Protein AF-A0A6M0STL2-F1 (afdb_monomer_lite)

Structure (mmCIF, N/CA/C/O backbone):
data_AF-A0A6M0STL2-F1
#
_entry.id   AF-A0A6M0STL2-F1
#
loop_
_atom_site.group_PDB
_atom_site.id
_atom_site.type_symbol
_atom_site.label_atom_id
_atom_site.label_alt_id
_atom_site.label_comp_id
_atom_site.label_asym_id
_atom_site.label_entity_id
_atom_site.label_seq_id
_atom_site.pdbx_PDB_ins_code
_atom_site.Cartn_x
_atom_site.Cartn_y
_atom_site.Cartn_z
_atom_site.occupancy
_atom_site.B_iso_or_equiv
_atom_site.auth_seq_id
_atom_site.auth_comp_id
_atom_site.auth_asym_id
_atom_site.auth_atom_id
_atom_site.pdbx_PDB_model_num
ATOM 1 N N . GLY A 1 1 ? -1.537 2.103 -1.608 1.00 57.12 1 GLY A N 1
ATOM 2 C CA . GLY A 1 1 ? -1.078 3.494 -1.481 1.00 57.12 1 GLY A CA 1
ATOM 3 C C . GLY A 1 1 ? -1.015 4.124 -2.854 1.00 57.12 1 GLY A C 1
ATOM 4 O O . GLY A 1 1 ? -1.111 3.418 -3.849 1.00 57.12 1 GLY A O 1
ATOM 5 N N . THR A 1 2 ? -0.904 5.446 -2.922 1.00 81.75 2 THR A N 1
ATOM 6 C CA . THR A 1 2 ? -0.392 6.142 -4.116 1.00 81.75 2 THR A CA 1
ATOM 7 C C . THR A 1 2 ? 1.108 6.340 -3.911 1.00 81.75 2 THR A C 1
ATOM 9 O O . THR A 1 2 ? 1.470 6.699 -2.797 1.00 81.75 2 THR A O 1
ATOM 12 N N . PHE A 1 3 ? 1.967 6.159 -4.915 1.00 90.50 3 PHE A N 1
ATOM 13 C CA . PHE A 1 3 ? 3.417 6.390 -4.778 1.00 90.50 3 PHE A CA 1
ATOM 14 C C . PHE A 1 3 ? 3.773 7.876 -4.639 1.00 90.50 3 PHE A C 1
ATOM 16 O O . PHE A 1 3 ? 3.018 8.730 -5.106 1.00 90.50 3 PHE A O 1
ATOM 23 N N . THR A 1 4 ? 4.901 8.206 -3.998 1.00 93.00 4 THR A N 1
ATOM 24 C CA . THR A 1 4 ? 5.416 9.582 -3.933 1.00 93.00 4 THR A CA 1
ATOM 25 C C . THR A 1 4 ? 5.677 10.112 -5.334 1.00 93.00 4 THR A C 1
ATOM 27 O O . THR A 1 4 ? 6.138 9.376 -6.206 1.00 93.00 4 THR A O 1
ATOM 30 N N . ASP A 1 5 ? 5.424 11.405 -5.542 1.00 92.44 5 ASP A N 1
ATOM 31 C CA . ASP A 1 5 ? 5.579 12.013 -6.868 1.00 92.44 5 ASP A CA 1
ATOM 32 C C . ASP A 1 5 ? 7.035 11.912 -7.360 1.00 92.44 5 ASP A C 1
ATOM 34 O O . ASP A 1 5 ? 7.283 11.706 -8.543 1.00 92.44 5 ASP A O 1
ATOM 38 N N . GLU A 1 6 ? 8.006 11.956 -6.443 1.00 94.00 6 GLU A N 1
ATOM 39 C CA . GLU A 1 6 ? 9.433 11.777 -6.735 1.00 94.00 6 GLU A CA 1
ATOM 40 C C . GLU A 1 6 ? 9.762 10.381 -7.293 1.00 94.00 6 GLU A C 1
ATOM 42 O O . GLU A 1 6 ? 10.367 10.253 -8.364 1.00 94.00 6 GLU A O 1
ATOM 47 N N . THR A 1 7 ? 9.359 9.318 -6.587 1.00 95.75 7 THR A N 1
ATOM 48 C CA . THR A 1 7 ? 9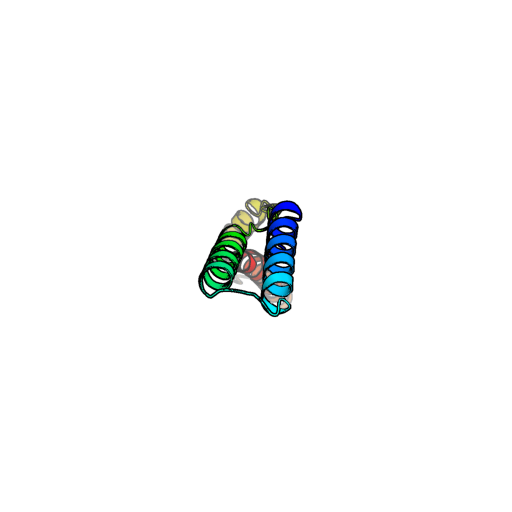.684 7.945 -7.010 1.00 95.75 7 THR A CA 1
ATOM 49 C C . THR A 1 7 ? 8.871 7.534 -8.232 1.00 95.75 7 THR A C 1
ATOM 51 O O . THR A 1 7 ? 9.395 6.873 -9.129 1.00 95.75 7 THR A O 1
ATOM 54 N N . TRP A 1 8 ? 7.635 8.024 -8.337 1.00 96.44 8 TRP A N 1
ATOM 55 C CA . TRP A 1 8 ? 6.800 7.851 -9.517 1.00 96.44 8 TRP A CA 1
ATOM 56 C C . TRP A 1 8 ? 7.388 8.534 -10.758 1.00 96.44 8 TRP A C 1
ATOM 58 O O . TRP A 1 8 ? 7.484 7.913 -11.817 1.00 96.44 8 TRP A O 1
ATOM 68 N N . ASN A 1 9 ? 7.865 9.776 -10.636 1.00 96.56 9 ASN A N 1
ATOM 69 C CA . ASN A 1 9 ? 8.526 10.469 -11.744 1.00 96.56 9 ASN A CA 1
ATOM 70 C C . ASN A 1 9 ? 9.811 9.754 -12.181 1.00 96.56 9 ASN A C 1
ATOM 72 O O . ASN A 1 9 ? 10.076 9.645 -13.378 1.00 96.56 9 ASN A O 1
ATOM 76 N N . THR A 1 10 ? 10.583 9.216 -11.234 1.00 96.62 10 THR A N 1
ATOM 77 C CA . THR A 1 10 ? 11.788 8.422 -11.533 1.00 96.62 10 THR A CA 1
ATOM 78 C C . THR A 1 10 ? 11.450 7.147 -12.316 1.00 96.62 10 THR A C 1
ATOM 80 O O . THR A 1 10 ? 12.130 6.813 -13.294 1.00 96.62 10 THR A O 1
ATOM 83 N N . PHE A 1 11 ? 10.368 6.460 -11.940 1.00 97.69 11 PHE A N 1
ATOM 84 C CA . PHE A 1 11 ? 9.836 5.322 -12.689 1.00 97.69 11 PHE A CA 1
ATOM 85 C C . PHE A 1 11 ? 9.413 5.720 -14.109 1.00 97.69 11 PHE A C 1
ATOM 87 O O . PHE A 1 11 ? 9.856 5.098 -15.074 1.00 97.69 11 PHE A O 1
ATOM 94 N N . LEU A 1 12 ? 8.636 6.798 -14.265 1.00 97.94 12 LEU A N 1
ATOM 95 C CA . LEU A 1 12 ? 8.190 7.275 -15.580 1.00 97.94 12 LEU A CA 1
ATOM 96 C C . LEU A 1 12 ? 9.360 7.637 -16.504 1.00 97.94 12 LEU A C 1
ATOM 98 O O . LEU A 1 12 ? 9.342 7.299 -17.688 1.00 97.94 12 LEU A O 1
ATOM 102 N N . GLN A 1 13 ? 10.400 8.286 -15.977 1.00 97.50 13 GLN A N 1
ATOM 103 C CA . GLN A 1 13 ? 11.608 8.589 -16.748 1.00 97.50 13 GLN A CA 1
ATOM 104 C C . GLN A 1 13 ? 12.330 7.318 -17.204 1.00 97.50 13 GLN A C 1
ATOM 106 O O . GLN A 1 13 ? 12.759 7.236 -18.355 1.00 97.50 13 GLN A O 1
ATOM 111 N N . SER A 1 14 ? 12.449 6.322 -16.324 1.00 97.62 14 SER A N 1
ATOM 112 C CA . SER A 1 14 ? 13.087 5.038 -16.644 1.00 97.62 14 SER A CA 1
ATOM 113 C C . SER A 1 14 ? 12.282 4.260 -17.687 1.00 97.62 14 SER A C 1
ATOM 115 O O . SER A 1 14 ? 12.856 3.727 -18.636 1.00 97.62 14 SER A O 1
ATOM 117 N N . LEU A 1 15 ? 10.950 4.283 -17.580 1.00 98.00 15 LEU A N 1
ATOM 118 C CA . LEU A 1 15 ? 10.040 3.694 -18.558 1.00 98.00 15 LEU A CA 1
ATOM 119 C C . LEU A 1 15 ? 10.171 4.362 -19.933 1.00 98.00 15 LEU A C 1
ATOM 121 O O . LEU A 1 15 ? 10.260 3.669 -20.944 1.00 98.00 15 LEU A O 1
ATOM 125 N N . ASN A 1 16 ? 10.220 5.695 -19.985 1.00 98.00 16 ASN A N 1
ATOM 126 C CA . ASN A 1 16 ? 10.384 6.422 -21.245 1.00 98.00 16 ASN 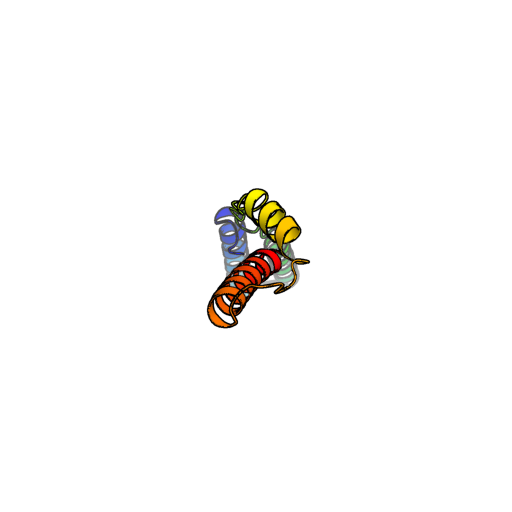A CA 1
ATOM 127 C C . ASN A 1 16 ? 11.749 6.150 -21.890 1.00 98.00 16 ASN A C 1
ATOM 129 O O . ASN A 1 16 ? 11.820 5.945 -23.096 1.00 98.00 16 ASN A O 1
ATOM 133 N N . LYS A 1 17 ? 12.828 6.075 -21.100 1.00 96.38 17 LYS A N 1
ATOM 134 C CA . LYS A 1 17 ? 14.151 5.684 -21.613 1.00 96.38 17 LYS A CA 1
ATOM 135 C C . LYS A 1 17 ? 14.144 4.269 -22.189 1.00 96.38 17 LYS A C 1
ATOM 137 O O . LYS A 1 17 ? 14.716 4.059 -23.252 1.00 96.38 17 LYS A O 1
ATOM 142 N N . ALA A 1 18 ? 13.487 3.323 -21.518 1.00 97.94 18 ALA A N 1
ATOM 143 C CA . ALA A 1 18 ? 13.368 1.957 -22.015 1.00 97.94 18 ALA A CA 1
ATOM 144 C C . ALA A 1 18 ? 12.594 1.891 -23.342 1.00 97.94 18 ALA A C 1
ATOM 146 O O . ALA A 1 18 ? 13.046 1.220 -24.262 1.00 97.94 18 ALA A O 1
ATOM 147 N N . LYS A 1 19 ? 11.492 2.642 -23.477 1.00 97.94 19 LYS A N 1
ATOM 148 C CA . LYS A 1 19 ? 10.748 2.763 -24.745 1.00 97.94 19 LYS A CA 1
ATOM 149 C C . LYS A 1 19 ? 11.614 3.327 -25.868 1.00 97.94 19 LYS A C 1
ATOM 151 O O . LYS A 1 19 ? 11.726 2.699 -26.908 1.00 97.94 19 LYS A O 1
ATOM 156 N N . ASN A 1 20 ? 12.321 4.427 -25.610 1.00 97.62 20 ASN A N 1
ATOM 157 C CA . ASN A 1 20 ? 13.213 5.025 -26.604 1.00 97.62 20 ASN A CA 1
ATOM 158 C C . ASN A 1 20 ? 14.320 4.062 -27.062 1.00 97.62 20 ASN A C 1
ATOM 160 O O . ASN A 1 20 ? 14.776 4.166 -28.191 1.00 97.62 20 ASN A O 1
ATOM 164 N N . ILE A 1 21 ? 14.782 3.154 -26.195 1.00 97.88 21 ILE A N 1
ATOM 165 C CA . ILE A 1 21 ? 15.757 2.119 -26.570 1.00 97.88 21 ILE A CA 1
ATOM 166 C C . ILE A 1 21 ? 15.106 1.044 -27.447 1.00 97.88 21 ILE A C 1
ATOM 168 O O . ILE A 1 21 ? 15.740 0.591 -28.389 1.00 97.88 21 ILE A O 1
ATOM 172 N N . LEU A 1 22 ? 13.857 0.657 -27.175 1.00 95.25 22 LEU A N 1
ATOM 173 C CA . LEU A 1 22 ? 13.120 -0.295 -28.015 1.00 95.25 22 LEU A CA 1
ATOM 174 C C . LEU A 1 22 ? 12.793 0.266 -29.406 1.00 95.25 22 LEU A C 1
ATOM 176 O O . LEU A 1 22 ? 12.700 -0.505 -30.354 1.00 95.25 22 LEU A O 1
ATOM 180 N N . ASP A 1 23 ? 12.655 1.587 -29.524 1.00 97.62 23 ASP A N 1
ATOM 181 C CA . ASP A 1 23 ? 12.368 2.274 -30.789 1.00 97.62 23 ASP A CA 1
ATOM 182 C C . ASP A 1 23 ? 13.626 2.520 -31.650 1.00 97.62 23 ASP A C 1
ATOM 184 O O . ASP A 1 23 ? 13.531 3.081 -32.741 1.00 97.62 23 ASP A O 1
ATOM 188 N N . ARG A 1 24 ? 14.821 2.148 -31.171 1.00 97.69 24 ARG A N 1
ATOM 189 C CA . ARG A 1 24 ? 16.080 2.320 -31.908 1.00 97.69 24 ARG A CA 1
ATOM 190 C C . ARG A 1 24 ? 16.379 1.117 -32.799 1.00 97.69 24 ARG A C 1
ATOM 192 O O . ARG A 1 24 ? 16.553 0.008 -32.303 1.00 97.69 24 ARG A O 1
ATOM 199 N N . ASP A 1 25 ? 16.592 1.377 -34.087 1.00 97.06 25 ASP A N 1
ATOM 200 C CA . ASP A 1 25 ? 16.984 0.356 -35.072 1.00 97.06 25 ASP A CA 1
ATOM 201 C C . ASP A 1 25 ? 18.370 -0.263 -34.799 1.00 97.06 25 ASP A C 1
ATOM 203 O O . ASP A 1 25 ? 18.664 -1.369 -35.250 1.00 97.06 25 ASP A O 1
ATOM 207 N N . ASP A 1 26 ? 19.234 0.445 -34.064 1.00 97.38 26 ASP A N 1
ATOM 208 C CA . ASP A 1 26 ? 20.600 0.037 -33.723 1.00 97.38 26 ASP A CA 1
ATOM 209 C C . ASP A 1 26 ? 20.750 -0.467 -32.276 1.00 97.38 26 ASP A C 1
ATOM 211 O O . ASP A 1 26 ? 21.874 -0.639 -31.796 1.00 97.38 26 ASP A O 1
ATOM 215 N N . ALA A 1 27 ? 19.640 -0.683 -31.560 1.00 97.50 27 ALA A N 1
ATOM 216 C CA . ALA A 1 27 ? 19.674 -1.114 -30.167 1.00 97.50 27 ALA A CA 1
ATOM 217 C C . ALA A 1 27 ? 20.380 -2.466 -30.008 1.00 97.50 27 ALA A C 1
ATOM 219 O O . ALA A 1 27 ? 20.040 -3.462 -30.651 1.00 97.50 27 ALA A O 1
ATOM 220 N N . THR A 1 28 ? 21.346 -2.525 -29.093 1.00 98.25 28 THR A N 1
ATOM 221 C CA . THR A 1 28 ? 22.051 -3.768 -28.776 1.00 98.25 28 THR A CA 1
ATOM 222 C C . THR A 1 28 ? 21.391 -4.501 -27.608 1.00 98.25 28 THR A C 1
ATOM 224 O O . THR A 1 28 ? 20.675 -3.917 -26.792 1.00 98.25 28 THR A O 1
ATOM 227 N N . GLN A 1 29 ? 21.702 -5.791 -27.442 1.00 97.06 29 GLN A N 1
ATOM 228 C CA . GLN A 1 29 ? 21.260 -6.542 -26.261 1.00 97.06 29 GLN A CA 1
ATOM 229 C C . GLN A 1 29 ? 21.770 -5.916 -24.953 1.00 97.06 29 GLN A C 1
ATOM 231 O O . GLN A 1 29 ? 21.097 -5.996 -23.925 1.00 97.06 29 GLN A O 1
ATOM 236 N N . LEU A 1 30 ? 22.945 -5.278 -24.983 1.00 97.94 30 LEU A N 1
ATOM 237 C CA . LEU A 1 30 ? 23.481 -4.558 -23.833 1.00 97.94 30 LEU A CA 1
ATOM 238 C C . LEU A 1 30 ? 22.602 -3.351 -23.479 1.00 97.94 30 LEU A C 1
ATOM 240 O O . LEU A 1 30 ? 22.290 -3.162 -22.305 1.00 97.94 30 LEU A O 1
ATOM 244 N N . ASP A 1 31 ? 22.149 -2.585 -24.475 1.00 97.94 31 ASP A N 1
ATOM 245 C CA . ASP A 1 31 ? 21.235 -1.454 -24.267 1.00 97.94 31 ASP A CA 1
ATOM 246 C C . ASP A 1 31 ? 19.903 -1.916 -23.673 1.00 97.94 31 ASP A C 1
ATOM 248 O O . ASP A 1 31 ? 19.426 -1.334 -22.697 1.00 97.94 31 ASP A O 1
ATOM 252 N N . ILE A 1 32 ? 19.340 -3.008 -24.203 1.00 97.12 32 ILE A N 1
ATOM 253 C CA . ILE A 1 32 ? 18.098 -3.607 -23.698 1.00 97.12 32 ILE A CA 1
ATOM 254 C C . ILE A 1 32 ? 18.271 -4.081 -22.250 1.00 97.12 32 ILE A C 1
ATOM 256 O O . ILE A 1 32 ? 17.438 -3.776 -21.395 1.00 97.12 32 ILE A O 1
ATOM 260 N N . ASN A 1 33 ? 19.364 -4.783 -21.940 1.00 98.19 33 ASN A N 1
ATOM 261 C CA . ASN A 1 33 ? 19.632 -5.271 -20.586 1.00 98.19 33 ASN A CA 1
ATOM 262 C C . ASN A 1 33 ? 19.805 -4.115 -19.592 1.00 98.19 33 ASN A C 1
ATOM 264 O O . ASN A 1 33 ? 19.271 -4.163 -18.481 1.00 98.19 33 ASN A O 1
ATOM 268 N N . ASN A 1 34 ? 20.504 -3.053 -19.998 1.00 97.81 34 ASN A N 1
ATOM 269 C CA . ASN A 1 34 ? 20.671 -1.854 -19.182 1.00 97.81 34 ASN A CA 1
ATOM 270 C C . ASN A 1 34 ? 19.331 -1.138 -18.959 1.00 97.81 34 ASN A C 1
ATOM 272 O O . ASN A 1 34 ? 19.031 -0.730 -17.835 1.0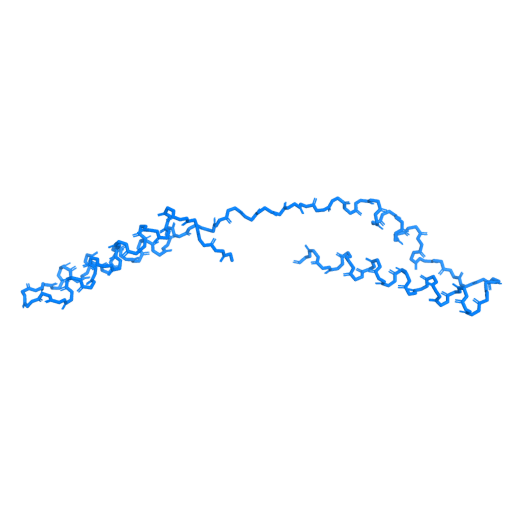0 97.81 34 ASN A O 1
ATOM 276 N N . ALA A 1 35 ? 18.499 -1.018 -19.997 1.00 97.88 35 ALA A N 1
ATOM 277 C CA . ALA A 1 35 ? 17.159 -0.446 -19.897 1.00 97.88 35 ALA A CA 1
ATOM 278 C C . ALA A 1 35 ? 16.273 -1.230 -18.921 1.00 97.88 35 ALA A C 1
ATOM 280 O O . ALA A 1 35 ? 15.634 -0.632 -18.053 1.00 97.88 35 ALA A O 1
ATOM 281 N N . LEU A 1 36 ? 16.281 -2.562 -19.028 1.00 97.62 36 LEU A N 1
ATOM 282 C CA . LEU A 1 36 ? 15.525 -3.458 -18.158 1.00 97.62 36 LEU A CA 1
ATOM 283 C C . LEU A 1 36 ? 15.983 -3.344 -16.700 1.00 97.62 36 LEU A C 1
ATOM 285 O O . LEU A 1 36 ? 15.151 -3.180 -15.810 1.00 97.62 36 LEU A O 1
ATOM 289 N N . SER A 1 37 ? 17.296 -3.377 -16.458 1.00 98.06 37 SER A N 1
ATOM 290 C CA . SER A 1 37 ? 17.872 -3.245 -15.115 1.00 98.06 37 SER A CA 1
ATOM 291 C C . SER A 1 37 ? 17.506 -1.906 -14.462 1.00 98.06 37 SER A C 1
ATOM 293 O O . SER A 1 37 ? 17.073 -1.860 -13.306 1.00 98.06 37 SER A O 1
ATOM 295 N N . ASN A 1 38 ? 17.590 -0.810 -15.223 1.00 97.06 38 ASN A N 1
ATOM 296 C CA . ASN A 1 38 ? 17.214 0.523 -14.750 1.00 97.06 38 ASN A CA 1
ATOM 297 C C . ASN A 1 38 ? 15.715 0.620 -14.440 1.00 97.06 38 ASN A C 1
ATOM 299 O O . ASN A 1 38 ? 15.334 1.146 -13.393 1.00 97.06 38 ASN A O 1
ATOM 303 N N . LEU A 1 39 ? 14.860 0.078 -15.315 1.00 97.81 39 LEU A N 1
ATOM 304 C CA . LEU A 1 39 ? 13.418 0.050 -15.087 1.00 97.81 39 LEU A CA 1
ATOM 305 C C . LEU A 1 39 ? 13.076 -0.767 -13.835 1.00 97.81 39 LEU A C 1
ATOM 307 O O . LEU A 1 39 ? 12.361 -0.264 -12.969 1.00 97.81 39 LEU A O 1
ATOM 311 N N . GLN A 1 40 ? 13.645 -1.965 -13.682 1.00 97.94 40 GLN A N 1
ATOM 312 C CA . GLN A 1 40 ? 13.433 -2.807 -12.503 1.00 97.94 40 GLN A CA 1
ATOM 313 C C . GLN A 1 40 ? 13.895 -2.117 -11.216 1.00 97.94 40 GLN A C 1
ATOM 315 O O . GLN A 1 40 ? 13.194 -2.145 -10.206 1.00 97.94 40 GLN A O 1
ATOM 320 N N . THR A 1 41 ? 15.045 -1.444 -11.259 1.00 97.56 41 THR A N 1
ATOM 321 C CA . THR A 1 41 ? 15.552 -0.660 -10.128 1.00 97.56 41 THR A CA 1
ATOM 322 C C . THR A 1 41 ? 14.582 0.462 -9.761 1.00 97.56 41 THR A C 1
ATOM 324 O O . THR A 1 41 ? 14.283 0.653 -8.585 1.00 97.56 41 THR A O 1
ATOM 327 N N . SER A 1 42 ? 14.028 1.175 -10.748 1.00 96.88 42 SER A N 1
ATOM 328 C CA . SER A 1 42 ? 13.041 2.231 -10.493 1.00 96.88 42 SER A CA 1
ATOM 329 C C . SER A 1 42 ? 11.739 1.695 -9.888 1.00 96.88 42 SER A C 1
ATOM 331 O O . SER A 1 42 ? 11.197 2.328 -8.986 1.00 96.88 42 SER A O 1
ATOM 333 N N . ILE A 1 43 ? 11.287 0.508 -10.314 1.00 96.25 43 ILE A N 1
ATOM 334 C CA . ILE A 1 43 ? 10.111 -0.176 -9.758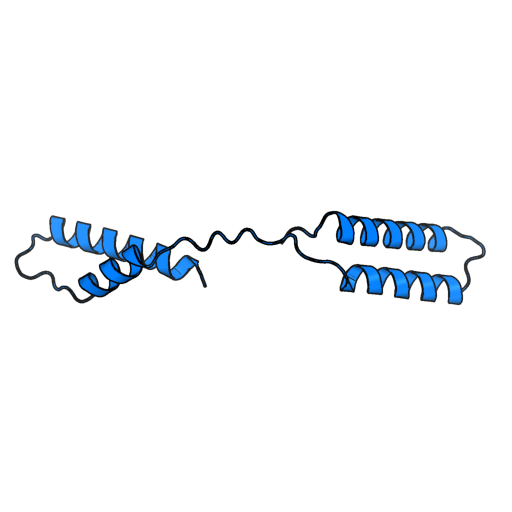 1.00 96.25 43 ILE A CA 1
ATOM 335 C C . ILE A 1 43 ? 10.361 -0.546 -8.294 1.00 96.25 43 ILE A C 1
ATOM 337 O O . ILE A 1 43 ? 9.533 -0.250 -7.437 1.00 96.25 43 ILE A O 1
ATOM 341 N N . ASN A 1 44 ? 11.521 -1.132 -7.992 1.00 96.06 44 ASN A N 1
ATOM 342 C CA . ASN A 1 44 ? 11.892 -1.519 -6.628 1.00 96.06 44 ASN A CA 1
ATOM 343 C C . ASN A 1 44 ? 12.047 -0.308 -5.692 1.00 96.06 44 ASN A C 1
ATOM 345 O O . ASN A 1 44 ? 11.876 -0.437 -4.483 1.00 96.06 44 ASN A O 1
ATOM 349 N N . ASN A 1 45 ? 12.362 0.864 -6.247 1.00 96.00 45 ASN A N 1
ATOM 350 C CA . ASN A 1 45 ? 12.523 2.112 -5.504 1.00 96.00 45 ASN A CA 1
ATOM 351 C C . ASN A 1 45 ? 11.227 2.926 -5.372 1.00 96.00 45 ASN A C 1
ATOM 353 O O . ASN A 1 45 ? 11.266 4.014 -4.788 1.00 96.00 45 ASN A O 1
ATOM 357 N N . LEU A 1 46 ? 10.095 2.444 -5.897 1.00 95.81 46 LEU A N 1
ATOM 358 C CA . LEU A 1 46 ? 8.800 3.081 -5.683 1.00 95.81 46 LEU A CA 1
ATOM 359 C C . LEU A 1 46 ? 8.478 3.120 -4.187 1.00 95.81 46 LEU A C 1
ATOM 361 O O . LEU A 1 46 ? 8.509 2.105 -3.495 1.00 95.81 46 LEU A O 1
ATOM 365 N N . LYS A 1 47 ? 8.160 4.314 -3.686 1.00 91.69 47 LYS A N 1
ATOM 366 C CA . LYS A 1 47 ? 7.794 4.532 -2.285 1.00 91.69 47 LYS A CA 1
ATOM 367 C C . LYS A 1 47 ? 6.356 4.979 -2.220 1.00 91.69 47 LYS A C 1
ATOM 369 O O . LYS A 1 47 ? 5.972 5.899 -2.935 1.00 91.69 47 LYS A O 1
ATOM 374 N N . ASP A 1 48 ? 5.565 4.365 -1.353 1.00 89.38 48 ASP A N 1
ATOM 375 C CA . ASP A 1 48 ? 4.234 4.873 -1.050 1.00 89.38 48 ASP A CA 1
ATOM 376 C C . ASP A 1 48 ? 4.323 6.300 -0.498 1.00 89.38 48 ASP A C 1
ATOM 378 O O . ASP A 1 48 ? 5.236 6.646 0.260 1.00 89.38 48 ASP A O 1
ATOM 382 N N . LYS A 1 49 ? 3.351 7.142 -0.860 1.00 84.38 49 LYS A N 1
ATOM 383 C CA . LYS A 1 49 ? 3.106 8.385 -0.132 1.00 84.38 49 LYS A CA 1
ATOM 384 C C . LYS A 1 49 ? 2.911 8.014 1.332 1.00 84.38 49 LYS A C 1
ATOM 386 O O . LYS A 1 49 ? 2.224 7.020 1.597 1.00 84.38 49 LYS A O 1
ATOM 391 N N . PRO A 1 50 ? 3.481 8.796 2.267 1.00 75.94 50 PRO A N 1
ATOM 392 C CA . PRO A 1 50 ? 3.221 8.584 3.677 1.00 75.94 50 PRO A CA 1
ATOM 393 C C . PRO A 1 50 ? 1.711 8.532 3.848 1.00 75.94 50 PRO A C 1
ATOM 395 O O . PRO A 1 50 ? 0.995 9.479 3.507 1.00 75.94 50 PRO A O 1
ATOM 398 N N . GLN A 1 51 ? 1.218 7.382 4.295 1.00 68.88 51 GLN A N 1
ATOM 399 C CA . GLN A 1 51 ? -0.163 7.316 4.700 1.00 68.88 51 GLN A CA 1
ATOM 400 C C . GLN A 1 51 ? -0.246 8.223 5.916 1.00 68.88 51 GLN A C 1
ATOM 402 O O . GLN A 1 51 ? 0.377 7.947 6.941 1.00 68.88 51 GLN A O 1
ATOM 407 N N . ASN A 1 52 ? -0.982 9.327 5.793 1.00 61.00 52 ASN A N 1
ATOM 408 C CA . ASN A 1 52 ? -1.461 10.056 6.956 1.00 61.00 52 ASN A CA 1
ATOM 409 C C . ASN A 1 52 ? -2.477 9.149 7.652 1.00 61.00 52 ASN A C 1
ATOM 411 O O . ASN A 1 52 ? -3.684 9.372 7.590 1.00 61.00 52 ASN A O 1
ATOM 415 N N . ILE A 1 53 ? -1.978 8.087 8.282 1.00 59.69 53 ILE A N 1
ATOM 416 C CA . ILE A 1 53 ? -2.715 7.328 9.270 1.00 59.69 53 ILE A CA 1
ATOM 417 C C . ILE A 1 53 ? -2.773 8.274 10.457 1.00 59.69 53 ILE A C 1
ATOM 419 O O . ILE A 1 53 ? -1.921 8.261 11.345 1.00 59.69 53 ILE A O 1
ATOM 423 N N . VAL A 1 54 ? -3.766 9.160 10.443 1.00 60.41 54 VAL A N 1
ATOM 424 C CA . VAL A 1 54 ? -4.244 9.740 11.686 1.00 60.41 54 VAL A CA 1
ATOM 425 C C . VAL A 1 54 ? -4.762 8.539 12.454 1.00 60.41 54 VAL A C 1
ATOM 427 O O . VAL A 1 54 ? -5.862 8.059 12.190 1.00 60.41 54 VAL A O 1
ATOM 430 N N . LYS A 1 55 ? -3.923 7.982 13.330 1.00 64.88 55 LYS A N 1
ATOM 431 C CA . LYS A 1 55 ? -4.358 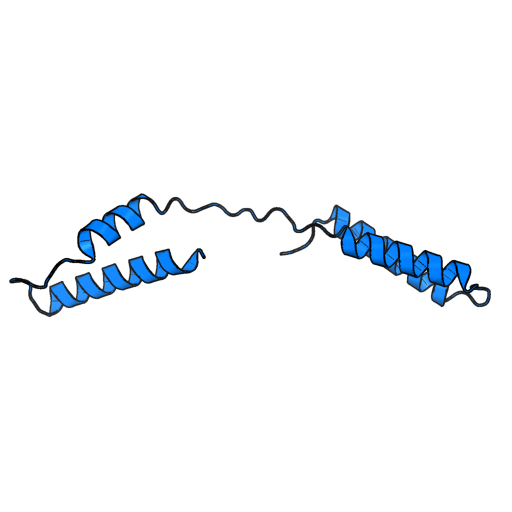6.951 14.258 1.00 64.88 55 LYS A CA 1
ATOM 432 C C . LYS A 1 55 ? -5.414 7.626 15.115 1.00 64.88 55 LYS A C 1
ATOM 434 O O . LYS A 1 55 ? -5.086 8.442 15.974 1.00 64.88 55 LYS A O 1
ATOM 439 N N . VAL A 1 56 ? -6.678 7.379 14.790 1.00 76.31 56 VAL A N 1
ATOM 440 C CA . VAL A 1 56 ? -7.790 7.915 15.561 1.00 76.31 56 VAL A CA 1
ATOM 441 C C . VAL A 1 56 ? -7.593 7.386 16.971 1.00 76.31 56 VAL A C 1
ATOM 443 O O . VAL A 1 56 ? -7.483 6.175 17.167 1.00 76.31 56 VAL A O 1
ATOM 446 N N . ASP A 1 57 ? -7.485 8.283 17.947 1.00 83.94 57 ASP A N 1
ATOM 447 C CA . ASP A 1 57 ? -7.399 7.858 19.334 1.00 83.94 57 ASP A CA 1
ATOM 448 C C . ASP A 1 57 ? -8.746 7.256 19.746 1.00 83.94 57 ASP A C 1
ATOM 450 O O . ASP A 1 57 ? -9.711 7.952 20.067 1.00 83.94 57 ASP A O 1
ATOM 454 N N . LYS A 1 58 ? -8.817 5.927 19.686 1.00 88.06 58 LYS A N 1
ATOM 455 C CA . LYS A 1 58 ? -9.985 5.142 20.080 1.00 88.06 58 LYS A CA 1
ATOM 456 C C . LYS A 1 58 ? -9.927 4.718 21.547 1.00 88.06 58 LYS A C 1
ATOM 458 O O . LYS A 1 58 ? -10.797 3.960 21.967 1.00 88.06 58 LYS A O 1
ATOM 463 N N . SER A 1 59 ? -8.970 5.202 22.348 1.00 91.38 59 SER A N 1
ATOM 464 C CA . SER A 1 59 ? -8.780 4.761 23.742 1.00 91.38 59 SER A CA 1
ATOM 465 C C . SER A 1 59 ? -10.055 4.909 24.577 1.00 91.38 59 SER A C 1
ATOM 467 O O . SER A 1 59 ? -10.454 3.975 25.272 1.00 91.38 59 SER A O 1
ATOM 469 N N . ASN A 1 60 ? -10.766 6.032 24.426 1.00 93.25 60 ASN A N 1
ATOM 470 C CA . ASN A 1 60 ? -12.047 6.257 25.104 1.00 93.25 60 ASN A CA 1
ATOM 471 C C . ASN A 1 60 ? -13.138 5.275 24.644 1.00 93.25 60 ASN A C 1
ATOM 473 O O . ASN A 1 60 ? -13.898 4.765 25.466 1.00 93.25 60 ASN A O 1
ATOM 477 N N . LEU A 1 61 ? -13.201 4.966 23.344 1.00 93.56 61 LEU A N 1
ATOM 478 C CA . LEU A 1 61 ? -14.174 4.016 22.798 1.00 93.56 61 LEU A CA 1
ATOM 479 C C . LEU A 1 61 ? -13.879 2.581 23.260 1.00 93.56 61 LEU A C 1
ATOM 481 O O . LEU A 1 61 ? -14.801 1.866 23.646 1.00 93.56 61 LEU A O 1
ATOM 485 N N . ILE A 1 62 ? -12.602 2.185 23.284 1.00 94.31 62 ILE A N 1
ATOM 486 C CA . ILE A 1 62 ? -12.133 0.890 23.800 1.00 94.31 62 ILE A CA 1
ATOM 487 C C . ILE A 1 62 ? -12.505 0.742 25.277 1.00 94.31 62 ILE A C 1
ATOM 489 O O . ILE A 1 62 ? -13.043 -0.293 25.676 1.00 94.31 62 ILE A O 1
ATOM 493 N N . ALA A 1 63 ? -12.245 1.772 26.087 1.00 96.06 63 ALA A N 1
ATOM 494 C CA . ALA A 1 63 ? -12.558 1.761 27.512 1.00 96.06 63 ALA A CA 1
ATOM 495 C C . ALA A 1 63 ? -14.066 1.594 27.755 1.00 96.06 63 ALA A C 1
ATOM 497 O O . ALA A 1 63 ? -14.476 0.716 28.517 1.00 96.06 63 ALA A O 1
ATOM 498 N N . ILE A 1 64 ? -14.899 2.377 27.059 1.00 96.00 64 ILE A N 1
ATOM 499 C CA . ILE A 1 64 ? -16.360 2.295 27.181 1.00 96.00 64 ILE A CA 1
ATOM 500 C C . ILE A 1 64 ? -16.874 0.936 26.693 1.00 96.00 64 ILE A C 1
ATOM 502 O O . ILE A 1 64 ? -17.701 0.333 27.375 1.00 96.00 64 ILE A O 1
ATOM 506 N N . TYR A 1 65 ? -16.387 0.418 25.562 1.00 96.75 65 TYR A N 1
ATOM 507 C CA . TYR A 1 65 ? -16.783 -0.901 25.065 1.00 96.75 65 TYR A CA 1
ATOM 508 C C . TYR A 1 65 ? -16.450 -2.002 26.078 1.00 96.75 65 TYR A C 1
ATOM 510 O O . TYR A 1 65 ? -17.332 -2.765 26.465 1.00 96.75 65 TYR A O 1
ATOM 518 N N . ASN A 1 66 ? -15.211 -2.050 26.575 1.00 96.69 66 ASN A N 1
ATOM 519 C CA . ASN A 1 66 ? -14.783 -3.071 27.534 1.00 96.69 66 ASN A CA 1
ATOM 520 C C . ASN A 1 66 ? -15.538 -3.003 28.865 1.00 96.69 66 ASN A C 1
ATOM 522 O O . ASN A 1 66 ? -15.825 -4.046 29.440 1.00 96.69 66 ASN A O 1
ATOM 526 N N . LEU A 1 67 ? -15.904 -1.804 29.326 1.00 97.25 67 LEU A N 1
ATOM 527 C CA . LEU A 1 67 ? -16.718 -1.630 30.531 1.00 97.25 67 LEU A CA 1
ATOM 528 C C . LEU A 1 67 ? -18.153 -2.165 30.364 1.00 97.25 67 LEU A C 1
ATOM 530 O O . LEU A 1 67 ? -18.817 -2.499 31.345 1.00 97.25 67 LEU A O 1
ATOM 534 N N . ASN A 1 68 ? -18.659 -2.202 29.130 1.00 96.94 68 ASN A N 1
ATOM 535 C CA . ASN A 1 68 ? -20.066 -2.465 28.841 1.00 96.94 68 ASN A CA 1
ATOM 536 C C . ASN A 1 68 ? -20.325 -3.813 28.152 1.00 96.94 68 ASN A C 1
ATOM 538 O O . ASN A 1 68 ? -21.457 -4.288 28.203 1.00 96.94 68 ASN A O 1
ATOM 542 N N . LYS A 1 69 ? -19.315 -4.446 27.544 1.00 96.19 69 LYS A N 1
ATOM 543 C CA . LYS A 1 69 ? -19.484 -5.654 26.717 1.00 96.19 69 LYS A CA 1
ATOM 544 C C . LYS A 1 69 ? -20.053 -6.867 27.457 1.00 96.19 69 LYS A C 1
ATOM 546 O O . LYS A 1 69 ? -20.745 -7.669 26.843 1.00 96.19 69 LYS A O 1
ATOM 551 N N . ASP A 1 70 ? -19.806 -6.952 28.762 1.00 96.94 70 ASP A N 1
ATOM 552 C CA . ASP A 1 70 ? -20.222 -8.074 29.610 1.00 96.94 70 ASP A CA 1
ATOM 553 C C . ASP A 1 70 ? -21.479 -7.751 30.442 1.00 96.94 70 ASP A C 1
ATOM 555 O O . ASP A 1 70 ? -21.868 -8.512 31.330 1.00 96.94 70 ASP A O 1
ATOM 559 N N . LYS A 1 71 ? -22.132 -6.604 30.192 1.00 95.38 71 LYS A N 1
ATOM 560 C CA . LYS A 1 71 ? -23.396 -6.274 30.860 1.00 95.38 71 LYS A CA 1
ATOM 561 C C . LYS A 1 71 ? -24.489 -7.252 30.433 1.00 95.38 71 LYS A C 1
ATOM 563 O O . LYS A 1 71 ? -24.584 -7.652 29.276 1.00 95.38 71 L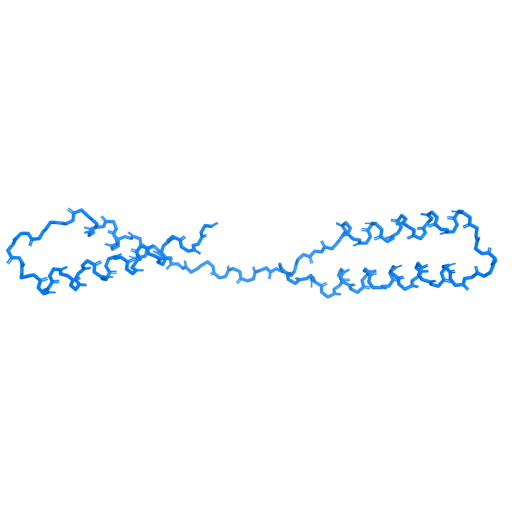YS A O 1
ATOM 568 N N . VAL A 1 72 ? -25.373 -7.562 31.375 1.00 95.06 72 VAL A N 1
ATOM 569 C CA . VAL A 1 72 ? -26.571 -8.380 31.158 1.00 95.06 72 VAL A CA 1
ATOM 570 C C . VAL A 1 72 ? -27.831 -7.520 31.266 1.00 95.06 72 VAL A C 1
ATOM 572 O O . VAL A 1 72 ? -27.827 -6.491 31.941 1.00 95.06 72 VAL A O 1
ATOM 575 N N . LYS A 1 73 ? -28.923 -7.957 30.629 1.00 94.56 73 LYS A N 1
ATOM 576 C CA . LYS A 1 73 ? -30.188 -7.207 30.521 1.00 94.56 73 LYS A CA 1
ATOM 577 C C . LYS A 1 73 ? -30.810 -6.808 31.863 1.00 94.56 73 LYS A C 1
ATOM 579 O O . LYS A 1 73 ? -31.439 -5.761 31.947 1.00 94.56 73 LYS A O 1
ATOM 584 N N . GLY A 1 74 ? -30.645 -7.620 32.908 1.00 93.19 74 GLY A N 1
ATOM 585 C CA . GLY A 1 74 ? -31.197 -7.333 34.235 1.00 93.19 74 GLY A CA 1
ATOM 586 C C . GLY A 1 74 ? -32.686 -6.973 34.180 1.00 93.19 74 GLY A C 1
ATOM 587 O O . GLY A 1 74 ? -33.490 -7.727 33.639 1.00 93.19 74 GLY A O 1
ATOM 588 N N . THR A 1 75 ? -33.032 -5.805 34.721 1.00 94.88 75 THR A N 1
ATOM 589 C CA . THR A 1 75 ? -34.397 -5.257 34.761 1.00 94.88 75 THR A CA 1
ATOM 590 C C . THR A 1 75 ? -34.695 -4.257 33.634 1.00 94.88 75 THR A C 1
ATOM 592 O O . THR A 1 75 ? -35.747 -3.619 33.654 1.00 94.88 75 THR A O 1
ATOM 595 N N . PHE A 1 76 ? -33.793 -4.088 32.657 1.00 94.62 76 PHE A N 1
ATOM 596 C CA . PHE A 1 76 ? -34.020 -3.196 31.517 1.00 94.62 76 PHE A CA 1
ATOM 597 C C . PHE A 1 76 ? -35.117 -3.737 30.592 1.00 94.62 76 PHE A C 1
ATOM 599 O O . PHE A 1 76 ? -35.262 -4.949 30.404 1.00 94.62 76 PHE A O 1
ATOM 606 N N . THR A 1 77 ? -35.868 -2.824 29.973 1.00 97.81 77 THR A N 1
ATOM 607 C CA . THR A 1 77 ? -36.866 -3.185 28.961 1.00 97.81 77 THR A CA 1
ATOM 608 C C . THR A 1 77 ? -36.188 -3.701 27.697 1.00 97.81 77 THR A C 1
ATOM 610 O O . THR A 1 77 ? -35.061 -3.323 27.380 1.00 97.81 77 THR A O 1
ATOM 613 N N . ASP A 1 78 ? -36.891 -4.533 26.933 1.00 97.00 78 ASP A N 1
ATOM 614 C CA . ASP A 1 78 ? -36.416 -5.064 25.651 1.00 97.00 78 ASP A CA 1
ATOM 615 C C . ASP A 1 78 ? -35.977 -3.947 24.702 1.00 97.00 78 ASP A C 1
ATOM 617 O O . ASP A 1 78 ? -34.930 -4.044 24.069 1.00 97.00 78 ASP A O 1
ATOM 621 N N . GLU A 1 79 ? -36.735 -2.854 24.656 1.00 97.44 79 GLU A N 1
ATOM 622 C CA . GLU A 1 79 ? -36.452 -1.693 23.814 1.00 97.44 79 GLU A CA 1
ATOM 623 C C . GLU A 1 79 ? -35.138 -0.989 24.196 1.00 97.44 79 GLU A C 1
ATOM 625 O O . GLU A 1 79 ? -34.269 -0.762 23.346 1.00 97.44 79 GLU A O 1
ATOM 630 N N . THR A 1 80 ? -34.954 -0.683 25.485 1.00 97.00 80 THR A N 1
ATOM 631 C CA . THR A 1 80 ? -33.741 -0.000 25.970 1.00 97.00 80 THR A CA 1
ATOM 632 C C . THR A 1 80 ? -32.517 -0.909 25.888 1.00 97.00 80 THR A C 1
ATOM 634 O O . THR A 1 80 ? -31.436 -0.463 25.499 1.00 97.00 80 THR A O 1
ATOM 637 N N . TRP A 1 81 ? -32.696 -2.204 26.157 1.00 98.00 81 TRP A N 1
ATOM 638 C CA . TRP A 1 81 ? -31.645 -3.205 26.026 1.00 98.00 81 TRP A CA 1
ATOM 639 C C . TRP A 1 81 ? -31.202 -3.402 24.575 1.00 98.00 81 TRP A C 1
ATOM 641 O O . TRP A 1 81 ? -30.005 -3.403 24.288 1.00 98.00 81 TRP A O 1
ATOM 651 N N . ASN A 1 82 ? -32.146 -3.495 23.637 1.00 97.56 82 ASN A N 1
ATOM 652 C CA . ASN A 1 82 ? -31.830 -3.601 22.214 1.00 97.56 82 ASN A CA 1
ATOM 653 C C . ASN A 1 82 ? -31.082 -2.360 21.713 1.00 97.56 82 ASN A C 1
ATOM 655 O O . ASN A 1 82 ? -30.103 -2.488 20.978 1.00 97.56 82 ASN A O 1
ATOM 659 N N . THR A 1 83 ? -31.482 -1.166 22.156 1.00 97.88 83 THR A N 1
ATOM 660 C CA . THR A 1 83 ? -30.793 0.093 21.820 1.00 97.88 83 THR A CA 1
ATOM 661 C C . THR A 1 83 ? -29.350 0.112 22.341 1.00 97.88 83 THR A C 1
ATOM 663 O O . THR A 1 83 ? -28.422 0.513 21.627 1.00 97.88 83 THR A O 1
ATOM 666 N N . PHE A 1 84 ? -29.132 -0.374 23.566 1.00 97.50 84 PHE A N 1
ATOM 667 C CA . PHE A 1 84 ? -27.798 -0.544 24.141 1.00 97.50 84 PHE A CA 1
ATOM 668 C C . PHE A 1 84 ? -26.943 -1.524 23.322 1.00 97.50 84 PHE A C 1
ATOM 670 O O . PHE A 1 84 ? -25.839 -1.165 22.907 1.00 97.50 84 PHE A O 1
ATOM 677 N N . LEU A 1 85 ? -27.462 -2.719 23.011 1.00 97.62 85 LEU A N 1
ATOM 678 C CA . LEU A 1 85 ? -26.747 -3.725 22.216 1.00 97.62 85 LEU A CA 1
ATOM 679 C C . LEU A 1 85 ? -26.391 -3.215 20.814 1.00 97.62 85 LEU A C 1
ATOM 681 O O . LEU A 1 85 ? -25.281 -3.441 20.337 1.00 97.62 85 LEU A O 1
ATOM 685 N N . GLN A 1 86 ? -27.298 -2.485 20.159 1.00 97.62 86 GLN A N 1
ATOM 686 C CA . GLN A 1 86 ? -27.017 -1.857 18.867 1.00 97.62 86 GLN A CA 1
ATOM 687 C C . GLN A 1 86 ? -25.862 -0.856 18.959 1.00 97.62 86 GLN A C 1
ATOM 689 O O . GLN A 1 86 ? -25.000 -0.826 18.080 1.00 97.62 86 GLN A O 1
ATOM 694 N N . SER A 1 87 ? -25.825 -0.048 20.020 1.00 96.75 87 SER A N 1
ATOM 695 C CA . SER A 1 87 ? -24.759 0.936 20.239 1.00 96.75 87 SER A CA 1
ATOM 696 C C . SER A 1 87 ? -23.416 0.256 20.525 1.00 96.75 87 SER A C 1
ATOM 698 O O . SER A 1 87 ? -22.395 0.641 19.955 1.00 96.75 87 SER A O 1
ATOM 700 N N . LEU A 1 88 ? -23.424 -0.808 21.331 1.00 97.00 88 LEU A N 1
ATOM 701 C CA . LEU A 1 88 ? -22.245 -1.618 21.632 1.00 97.00 88 LEU A CA 1
ATOM 702 C C . LEU A 1 88 ? -21.701 -2.332 20.380 1.00 97.00 88 LEU A C 1
ATOM 704 O O . LEU A 1 88 ? -20.495 -2.319 20.141 1.00 97.00 88 LEU A O 1
ATOM 708 N N . ASN A 1 89 ? -22.578 -2.883 19.535 1.00 96.25 89 ASN A N 1
ATOM 709 C CA . ASN A 1 89 ? -22.190 -3.512 18.267 1.00 96.25 89 ASN A CA 1
ATOM 710 C C . ASN A 1 89 ? -21.620 -2.502 17.266 1.00 96.25 89 ASN A C 1
ATOM 712 O O . ASN A 1 89 ? -20.638 -2.794 16.588 1.00 96.25 89 ASN A O 1
ATOM 716 N N . LYS A 1 90 ? -22.185 -1.289 17.189 1.00 94.75 90 LYS A N 1
ATOM 717 C CA . LYS A 1 90 ? -21.602 -0.207 16.380 1.00 94.75 90 LYS A CA 1
ATOM 718 C C . LYS A 1 90 ? -20.199 0.154 16.866 1.00 94.75 90 LYS A C 1
ATOM 720 O O . LYS A 1 90 ? -19.307 0.304 16.036 1.00 94.75 90 LYS A O 1
ATOM 725 N N . ALA A 1 91 ? -19.994 0.251 18.182 1.00 93.81 91 ALA A N 1
ATOM 726 C CA . ALA A 1 91 ? -18.673 0.484 18.760 1.00 93.81 91 ALA A CA 1
ATOM 727 C C . ALA A 1 91 ? -17.694 -0.639 18.387 1.00 93.81 91 ALA A C 1
ATOM 729 O O . ALA A 1 91 ? -16.615 -0.343 17.884 1.00 93.81 91 ALA A O 1
ATOM 730 N N . LYS A 1 92 ? -18.095 -1.909 18.531 1.00 94.19 92 LYS A N 1
ATOM 731 C CA . LYS A 1 92 ? -17.292 -3.067 18.113 1.00 94.19 92 LYS A CA 1
ATOM 732 C C . LYS A 1 92 ? -16.880 -2.990 16.642 1.00 94.19 92 LYS A C 1
ATOM 734 O O . LYS A 1 92 ? -15.698 -3.046 16.343 1.00 94.19 92 LYS A O 1
ATOM 739 N N . ASN A 1 93 ? -17.828 -2.749 15.739 1.00 92.50 93 ASN A N 1
ATOM 740 C CA . ASN A 1 93 ? -17.538 -2.642 14.307 1.00 92.50 93 ASN A CA 1
ATOM 741 C C . ASN A 1 93 ? -16.573 -1.493 13.976 1.00 92.50 93 ASN A C 1
ATOM 743 O O . ASN A 1 93 ? -15.865 -1.557 12.980 1.00 92.50 93 ASN A O 1
ATOM 747 N N . ILE A 1 94 ? -16.565 -0.412 14.761 1.00 88.62 94 ILE A N 1
ATOM 748 C CA . ILE A 1 94 ? -15.587 0.672 14.598 1.00 88.62 94 ILE A CA 1
ATOM 749 C C . ILE A 1 94 ? -14.206 0.228 15.090 1.00 88.62 94 ILE A C 1
ATOM 751 O O . ILE A 1 94 ? -13.210 0.611 14.481 1.00 88.62 94 ILE A O 1
ATOM 755 N N . LEU A 1 95 ? -14.136 -0.537 16.182 1.00 89.00 95 LEU A N 1
ATOM 756 C CA . LEU A 1 95 ? -12.882 -1.061 16.727 1.00 89.00 95 LEU A CA 1
ATOM 757 C C . LEU A 1 95 ? -12.254 -2.119 15.804 1.00 89.00 95 LEU A C 1
ATOM 759 O O . LEU A 1 95 ? -11.053 -2.058 15.586 1.00 89.00 95 LEU A O 1
ATOM 763 N N . ASP A 1 96 ? -13.063 -2.981 15.183 1.00 86.19 96 ASP A N 1
ATOM 764 C CA . ASP A 1 96 ? -12.610 -4.070 14.298 1.00 86.19 96 ASP A CA 1
ATOM 765 C C . ASP A 1 96 ? -12.165 -3.589 12.893 1.00 86.19 96 ASP A C 1
ATOM 767 O O . ASP A 1 96 ? -11.691 -4.381 12.086 1.00 86.19 96 ASP A O 1
ATOM 771 N N . ARG A 1 97 ? -12.350 -2.304 12.552 1.00 75.31 97 ARG A N 1
ATOM 772 C CA . ARG A 1 97 ? -12.032 -1.738 11.220 1.00 75.31 97 ARG A CA 1
ATOM 773 C C . ARG A 1 97 ? -10.606 -1.186 11.071 1.00 75.31 97 ARG A C 1
ATOM 775 O O . ARG A 1 97 ? -10.307 -0.659 10.002 1.00 75.31 97 ARG A O 1
ATOM 782 N N . ASP A 1 98 ? -9.778 -1.262 12.112 1.00 59.09 98 ASP A N 1
ATOM 783 C CA . ASP A 1 98 ? -8.426 -0.670 12.154 1.00 59.09 98 ASP A CA 1
ATOM 784 C C . ASP A 1 98 ? -7.268 -1.689 12.102 1.00 59.09 98 ASP A C 1
ATOM 786 O O . ASP A 1 98 ? -6.113 -1.266 12.191 1.00 59.09 98 ASP A O 1
ATOM 790 N N . ASP A 1 99 ? -7.561 -2.981 11.927 1.00 48.34 99 ASP A N 1
ATOM 791 C CA . ASP A 1 99 ? -6.568 -4.050 11.713 1.00 48.34 99 ASP A CA 1
ATOM 792 C C . ASP A 1 99 ? -6.485 -4.438 10.223 1.00 48.34 99 ASP A C 1
ATOM 794 O O . ASP A 1 99 ? -5.363 -4.740 9.751 1.00 48.34 99 ASP A O 1
#

Radius of gyration: 27.68 Å; chains: 1; bounding box: 60×20×70 Å

pLDDT: mean 91.97, std 10.7, range [48.34, 98.25]

Sequence (99 aa):
GTFTDETWNTFLQSLNKAKNILDRDDATQLDINNALSNLQTSINNLKDKPQNIVKVDKSNLIAIYNLNKDKVKGTFTDETWNTFLQSLNKAKNILDRDD

Foldseek 3Di:
DAWDPVLVVQLVVLVVLLVVLVVDPPRDPVSNVVSVVSNVVSVVSTHHDPPPPPVPPCVVLVVVLVVPVPDDCPPPDPVVVVVSVVVSVVSVVVVVPPD

Secondary structure (DSSP, 8-state):
-PBPHHHHHHHHHHHHHHHHHHT-TT--HHHHHHHHHHHHHHHHT--BPP--------HHHHHHHHHHTT---TT--HHHHHHHHHHHHHHHHHHTT--

Organism: Clostridium botulinum (NCBI:txid1491)